Protein AF-A0A6A6Z3G2-F1 (afdb_monomer_lite)

Organism: NCBI:txid574789

Sequence (75 aa):
MASGSSQDSEVATILQESSGQNPPKPPFEVVKQYDPRGEWTLHRLVPSTSFVCRQCNRQKKAKLVATRHSRWDDL

Foldseek 3Di:
DDDDDDDDDPPPPDPDDDDDDPQPPQPFAFPDWDDDDVQKIKTFGPAFDWDQAQVVRDIDTGRIDIDGNSDNVRD

pLDDT: mean 75.98, std 19.04, range [36.88, 94.5]

Radius of gyration: 19.48 Å; chains: 1; bounding box: 56×41×35 Å

Structure (mmCIF, N/CA/C/O backbone):
data_AF-A0A6A6Z3G2-F1
#
_entry.id   AF-A0A6A6Z3G2-F1
#
loop_
_atom_site.group_PDB
_atom_site.id
_atom_site.type_symbol
_atom_site.label_atom_id
_atom_site.label_alt_id
_atom_site.label_comp_id
_atom_site.label_asym_id
_atom_site.label_entity_id
_atom_site.label_seq_id
_atom_site.pdbx_PDB_ins_code
_atom_site.Cartn_x
_atom_site.Cartn_y
_atom_site.Cartn_z
_atom_site.occupancy
_atom_site.B_iso_or_equiv
_atom_site.auth_seq_id
_atom_site.auth_comp_id
_atom_site.auth_asym_id
_atom_site.auth_atom_id
_atom_site.pdbx_PDB_model_num
ATOM 1 N N . MET A 1 1 ? 51.210 24.859 -23.566 1.00 44.25 1 MET A N 1
ATOM 2 C CA . MET A 1 1 ? 49.806 24.996 -24.005 1.00 44.25 1 MET A CA 1
ATOM 3 C C . MET A 1 1 ? 49.007 23.905 -23.304 1.00 44.25 1 MET A C 1
ATOM 5 O O . MET A 1 1 ? 49.265 22.738 -23.565 1.00 44.25 1 MET A O 1
ATOM 9 N N . ALA A 1 2 ? 48.155 24.259 -22.342 1.00 43.62 2 ALA A N 1
ATOM 10 C CA . ALA A 1 2 ? 47.312 23.311 -21.615 1.00 43.62 2 ALA A CA 1
ATOM 11 C C . ALA A 1 2 ? 46.106 22.926 -22.487 1.00 43.62 2 ALA A C 1
ATOM 13 O O . ALA A 1 2 ? 45.460 23.807 -23.044 1.00 43.62 2 ALA A O 1
ATOM 14 N N . SER A 1 3 ? 45.816 21.633 -22.620 1.00 51.53 3 SER A N 1
ATOM 15 C CA . SER A 1 3 ? 44.573 21.140 -23.225 1.00 51.53 3 SER A CA 1
ATOM 16 C C . SER A 1 3 ? 43.792 20.415 -22.142 1.00 51.53 3 SER A C 1
ATOM 18 O O . SER A 1 3 ? 44.085 19.273 -21.803 1.00 51.53 3 SER A O 1
ATOM 20 N N . GLY A 1 4 ? 42.863 21.148 -21.535 1.00 46.62 4 GLY A N 1
ATOM 21 C CA . GLY A 1 4 ? 41.822 20.581 -20.698 1.00 46.62 4 GLY A CA 1
ATOM 22 C C . GLY A 1 4 ? 40.649 20.122 -21.555 1.00 46.62 4 GLY A C 1
ATOM 23 O O . GLY A 1 4 ? 40.395 20.697 -22.612 1.00 46.62 4 GLY A O 1
ATOM 24 N N . SER A 1 5 ? 39.945 19.103 -21.070 1.00 51.06 5 SER A N 1
ATOM 25 C CA . SER A 1 5 ? 38.477 18.993 -21.016 1.00 51.06 5 SER A CA 1
ATOM 26 C C . SER A 1 5 ? 38.108 17.515 -20.992 1.00 51.06 5 SER A C 1
ATOM 28 O O . SER A 1 5 ? 37.814 16.914 -22.022 1.00 51.06 5 SER A O 1
ATOM 30 N N . SER A 1 6 ? 38.137 16.923 -19.798 1.00 60.09 6 SER A N 1
ATOM 31 C CA . SER A 1 6 ? 37.402 15.687 -19.546 1.00 60.09 6 SER A CA 1
ATOM 32 C C . SER A 1 6 ? 35.934 16.070 -19.415 1.00 60.09 6 SER A C 1
ATOM 34 O O . SER A 1 6 ? 35.555 16.765 -18.474 1.00 60.09 6 SER A O 1
ATOM 36 N N . GLN A 1 7 ? 35.142 15.684 -20.410 1.00 57.16 7 GLN A N 1
ATOM 37 C CA . GLN A 1 7 ? 33.699 15.864 -20.422 1.00 57.16 7 GLN A CA 1
ATOM 38 C C . GLN A 1 7 ? 33.069 14.887 -19.424 1.00 57.16 7 GLN A C 1
ATOM 40 O O . GLN A 1 7 ? 33.105 13.669 -19.585 1.00 57.16 7 GLN A O 1
ATOM 45 N N . ASP A 1 8 ? 32.611 15.490 -18.338 1.00 47.88 8 ASP A N 1
ATOM 46 C CA . ASP A 1 8 ? 31.485 15.149 -17.479 1.00 47.88 8 ASP A CA 1
ATOM 47 C C . ASP A 1 8 ? 30.572 14.003 -17.970 1.00 47.88 8 ASP A C 1
ATOM 49 O O . ASP A 1 8 ? 29.960 14.058 -19.036 1.00 47.88 8 ASP A O 1
ATOM 53 N N . SER A 1 9 ? 30.512 12.936 -17.171 1.00 57.25 9 SER A N 1
ATOM 54 C CA . SER A 1 9 ? 29.624 11.787 -17.360 1.00 57.25 9 SER A CA 1
ATOM 55 C C . SER A 1 9 ? 28.435 11.907 -16.415 1.00 57.25 9 SER A C 1
ATOM 57 O O . SER A 1 9 ? 28.413 11.296 -15.349 1.00 57.25 9 SER A O 1
ATOM 59 N N . GLU A 1 10 ? 27.425 12.660 -16.825 1.00 57.69 10 GLU A N 1
ATOM 60 C CA . GLU A 1 10 ? 26.115 12.683 -16.179 1.00 57.69 10 GLU A CA 1
ATOM 61 C C . GLU A 1 10 ? 25.084 11.979 -17.061 1.00 57.69 10 GLU A C 1
ATOM 63 O O . GLU A 1 10 ? 24.263 12.578 -17.747 1.00 57.69 10 GLU A O 1
ATOM 68 N N . VAL A 1 11 ? 25.103 10.643 -17.018 1.00 46.75 11 VAL A N 1
ATOM 69 C CA . VAL A 1 11 ? 23.956 9.840 -17.457 1.00 46.75 11 VAL A CA 1
ATOM 70 C C . VAL A 1 11 ? 23.011 9.636 -16.274 1.00 46.75 11 VAL A C 1
ATOM 72 O O . VAL A 1 11 ? 22.880 8.560 -15.702 1.00 46.75 11 VAL A O 1
ATOM 75 N N . ALA A 1 12 ? 22.335 10.714 -15.888 1.00 53.16 12 ALA A N 1
ATOM 76 C CA . ALA A 1 12 ? 21.118 10.643 -15.091 1.00 53.16 12 ALA A CA 1
ATOM 77 C C . ALA A 1 12 ? 19.914 10.751 -16.036 1.00 53.16 12 ALA A C 1
ATOM 79 O O . ALA A 1 12 ? 19.140 11.704 -15.983 1.00 53.16 12 ALA A O 1
ATOM 80 N N . THR A 1 13 ? 19.746 9.781 -16.940 1.00 43.72 13 THR A N 1
ATOM 81 C CA . THR A 1 13 ? 18.488 9.667 -17.688 1.00 43.72 13 THR A CA 1
ATOM 82 C C . THR A 1 13 ? 17.472 8.964 -16.803 1.00 43.72 13 THR A C 1
ATOM 84 O O . THR A 1 13 ? 17.360 7.741 -16.752 1.00 43.72 13 THR A O 1
ATOM 87 N N . ILE A 1 14 ? 16.770 9.818 -16.068 1.00 49.84 14 ILE A N 1
ATOM 88 C CA . ILE A 1 14 ? 15.510 9.599 -15.373 1.00 49.84 14 ILE A CA 1
ATOM 89 C C . ILE A 1 14 ? 14.572 8.814 -16.300 1.00 49.84 14 ILE A C 1
ATOM 91 O O . ILE A 1 14 ? 14.009 9.351 -17.251 1.00 49.84 14 ILE A O 1
ATOM 95 N N . LEU A 1 15 ? 14.403 7.522 -16.025 1.00 63.06 15 LEU A N 1
ATOM 96 C CA . LEU A 1 15 ? 13.304 6.737 -16.572 1.00 63.06 15 LEU A CA 1
ATOM 97 C C . LEU A 1 15 ? 12.068 6.997 -15.717 1.00 63.06 15 LEU A C 1
ATOM 99 O O . LEU A 1 15 ? 11.824 6.243 -14.782 1.00 63.06 15 LEU A O 1
ATOM 103 N N . GLN A 1 16 ? 11.279 8.025 -16.035 1.00 54.69 16 GLN A N 1
ATOM 104 C CA . GLN A 1 16 ? 9.834 7.932 -15.813 1.00 54.69 16 GLN A CA 1
ATOM 105 C C . GLN A 1 16 ? 9.050 9.023 -16.536 1.00 54.69 16 GLN A C 1
ATOM 107 O O . GLN A 1 16 ? 8.642 10.021 -15.955 1.00 54.69 16 GLN A O 1
ATOM 112 N N . GLU A 1 17 ? 8.746 8.764 -17.804 1.00 60.91 17 GLU A N 1
ATOM 113 C CA . GLU A 1 17 ? 7.548 9.319 -18.419 1.00 60.91 17 GLU A CA 1
ATOM 114 C C . GLU A 1 17 ? 6.896 8.238 -19.285 1.00 60.91 17 GLU A C 1
ATOM 116 O O . GLU A 1 17 ? 7.433 7.822 -20.310 1.00 60.91 17 GLU A O 1
ATOM 121 N N . SER A 1 18 ? 5.764 7.698 -18.825 1.00 44.19 18 SER A N 1
ATOM 122 C CA . SER A 1 18 ? 4.860 6.880 -19.639 1.00 44.19 18 SER A CA 1
ATOM 123 C C . SER A 1 18 ? 3.451 6.884 -19.038 1.00 44.19 18 SER A C 1
ATOM 125 O O . SER A 1 18 ? 3.183 6.216 -18.045 1.00 44.19 18 SER A O 1
ATOM 127 N N . SER A 1 19 ? 2.559 7.604 -19.717 1.00 41.28 19 SER A N 1
ATOM 128 C CA . SER A 1 19 ? 1.151 7.250 -19.943 1.00 41.28 19 SER A CA 1
ATOM 129 C C . SER A 1 19 ? 0.174 7.201 -18.759 1.00 41.28 19 SER A C 1
ATOM 131 O O . SER A 1 19 ? -0.014 6.179 -18.112 1.00 41.28 19 SER A O 1
ATOM 133 N N . GLY A 1 20 ? -0.617 8.270 -18.614 1.00 41.16 20 GLY A N 1
ATOM 134 C CA . GLY A 1 20 ? -2.041 8.240 -18.998 1.00 41.16 20 GLY A CA 1
ATOM 135 C C . GLY A 1 20 ? -2.991 7.209 -18.373 1.00 41.16 20 GLY A C 1
ATOM 136 O O . GLY A 1 20 ? -4.070 6.994 -18.918 1.00 41.16 20 GLY A O 1
ATOM 137 N N . GLN A 1 21 ? -2.655 6.586 -17.252 1.00 36.88 21 GLN A N 1
ATOM 138 C CA . GLN A 1 21 ? -3.601 5.817 -16.451 1.00 36.88 21 GLN A CA 1
ATOM 139 C C . GLN A 1 21 ? -3.662 6.490 -15.094 1.00 36.88 21 GLN A C 1
ATOM 141 O O . GLN A 1 21 ? -2.645 6.565 -14.416 1.00 36.88 21 GLN A O 1
ATOM 146 N N . ASN A 1 22 ? -4.827 7.026 -14.720 1.00 39.25 22 ASN A N 1
ATOM 147 C CA . ASN A 1 22 ? -5.087 7.436 -13.344 1.00 39.25 22 ASN A CA 1
ATOM 148 C C . ASN A 1 22 ? -4.741 6.212 -12.480 1.00 39.25 22 ASN A C 1
ATOM 150 O O . ASN A 1 22 ? -5.475 5.220 -12.575 1.00 39.25 22 ASN A O 1
ATOM 154 N N . PRO A 1 23 ? -3.592 6.188 -11.769 1.00 53.00 23 PRO A N 1
ATOM 155 C CA . PRO A 1 23 ? -3.214 4.997 -11.032 1.00 53.00 23 PRO A CA 1
ATOM 156 C C . PRO A 1 23 ? -4.362 4.741 -10.059 1.00 53.00 23 PRO A C 1
ATOM 158 O O . PRO A 1 23 ? -4.897 5.719 -9.522 1.00 53.00 23 PRO A O 1
ATOM 161 N N . PRO A 1 24 ? -4.807 3.484 -9.868 1.00 57.06 24 PRO A N 1
ATOM 162 C CA . PRO A 1 24 ? -5.836 3.195 -8.882 1.00 57.06 24 PRO A CA 1
ATOM 163 C C . PRO A 1 24 ? -5.398 3.880 -7.596 1.00 57.06 24 PRO A C 1
ATOM 165 O O . PRO A 1 24 ? -4.321 3.580 -7.069 1.00 57.06 24 PRO A O 1
ATOM 168 N N . LYS A 1 25 ? -6.165 4.906 -7.197 1.00 62.59 25 LYS A N 1
ATOM 169 C CA . LYS A 1 25 ? -5.810 5.759 -6.070 1.00 62.59 25 LYS A CA 1
ATOM 170 C C . LYS A 1 25 ? -5.486 4.808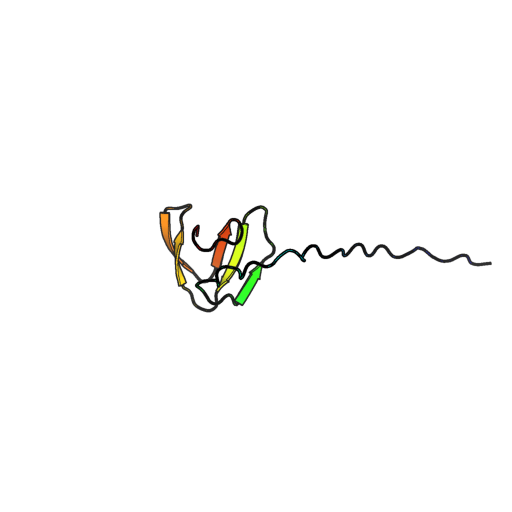 -4.927 1.00 62.59 25 LYS A C 1
ATOM 172 O O . LYS A 1 25 ? -6.337 3.963 -4.631 1.00 62.59 25 LYS A O 1
ATOM 177 N N . PRO A 1 26 ? -4.279 4.883 -4.339 1.00 67.12 26 PRO A N 1
ATOM 178 C CA . PRO A 1 26 ? -3.916 3.956 -3.290 1.00 67.12 26 PRO A CA 1
ATOM 179 C C . PRO A 1 26 ? -5.022 4.026 -2.230 1.00 67.12 26 PRO A C 1
ATOM 181 O O . PRO A 1 26 ? -5.392 5.129 -1.812 1.00 67.12 26 PRO A O 1
ATOM 184 N N . PRO A 1 27 ? -5.598 2.884 -1.815 1.00 75.50 27 PRO A N 1
ATOM 185 C CA . PRO A 1 27 ? -6.691 2.867 -0.841 1.00 75.50 27 PRO A CA 1
ATOM 186 C C . PRO A 1 27 ? -6.241 3.396 0.528 1.00 75.50 27 PRO A C 1
ATOM 188 O O . PRO A 1 27 ? -7.052 3.589 1.431 1.00 75.50 27 PRO A O 1
ATOM 191 N N . PHE A 1 28 ? -4.938 3.637 0.680 1.00 81.81 28 PHE A N 1
ATOM 192 C CA . PHE A 1 28 ? -4.296 4.121 1.879 1.00 81.81 28 PHE A CA 1
ATOM 193 C C . PHE A 1 28 ? -3.502 5.390 1.592 1.00 81.81 28 PHE A C 1
ATOM 195 O O . PHE A 1 28 ? -2.941 5.581 0.514 1.00 81.81 28 PHE A O 1
ATOM 202 N N . GLU A 1 29 ? -3.397 6.234 2.607 1.00 87.50 29 GLU A N 1
ATOM 203 C CA . GLU A 1 29 ? -2.550 7.416 2.568 1.00 87.50 29 GLU A CA 1
ATOM 204 C C . GLU A 1 29 ? -1.078 7.010 2.744 1.00 87.50 29 GLU A C 1
ATOM 206 O O . GLU A 1 29 ? -0.678 6.507 3.800 1.00 87.50 29 GLU A O 1
ATOM 211 N N . VAL A 1 30 ? -0.278 7.182 1.688 1.00 89.25 30 VAL A N 1
ATOM 212 C CA . VAL A 1 30 ? 1.141 6.803 1.640 1.00 89.25 30 VAL A CA 1
ATOM 213 C C . VAL A 1 30 ? 2.009 8.005 2.023 1.00 89.25 30 VAL A C 1
ATOM 215 O O . VAL A 1 30 ? 1.968 9.040 1.372 1.00 89.25 30 VAL A O 1
ATOM 218 N N . VAL A 1 31 ? 2.832 7.851 3.062 1.00 92.81 31 VAL A N 1
ATOM 219 C CA . VAL A 1 31 ? 3.856 8.824 3.490 1.00 92.81 31 VAL A CA 1
ATOM 220 C C . VAL A 1 31 ? 5.062 8.789 2.567 1.00 92.81 31 VAL A C 1
ATOM 222 O O . VAL A 1 31 ? 5.655 9.816 2.255 1.00 92.81 31 VAL A O 1
ATOM 225 N N . LYS A 1 32 ? 5.510 7.576 2.236 1.00 91.88 32 LYS A N 1
ATOM 226 C CA . LYS A 1 32 ? 6.764 7.366 1.520 1.00 91.88 32 LYS A CA 1
ATOM 227 C C . LYS A 1 32 ? 6.686 6.106 0.685 1.00 91.88 32 LYS A C 1
ATOM 229 O O . LYS A 1 32 ? 6.348 5.044 1.201 1.00 91.88 32 LYS A O 1
ATOM 234 N N . GLN A 1 33 ? 7.084 6.231 -0.567 1.00 91.94 33 GLN A N 1
ATOM 235 C CA . GLN A 1 33 ? 7.360 5.110 -1.446 1.00 91.94 33 GLN A CA 1
ATOM 236 C C . GLN A 1 33 ? 8.873 4.868 -1.472 1.00 91.94 33 GLN A C 1
ATOM 238 O O . GLN A 1 33 ? 9.657 5.819 -1.463 1.00 91.94 33 GLN A O 1
ATOM 243 N N . TYR A 1 34 ? 9.281 3.605 -1.430 1.00 93.25 34 TYR A N 1
ATOM 244 C CA . TYR A 1 34 ? 10.676 3.197 -1.596 1.00 93.25 34 TYR A CA 1
ATOM 245 C C . TYR A 1 34 ? 10.928 2.766 -3.041 1.00 93.25 34 TYR A C 1
ATOM 247 O O . TYR A 1 34 ? 9.983 2.422 -3.756 1.00 93.25 34 TYR A O 1
ATOM 255 N N . ASP A 1 35 ? 12.199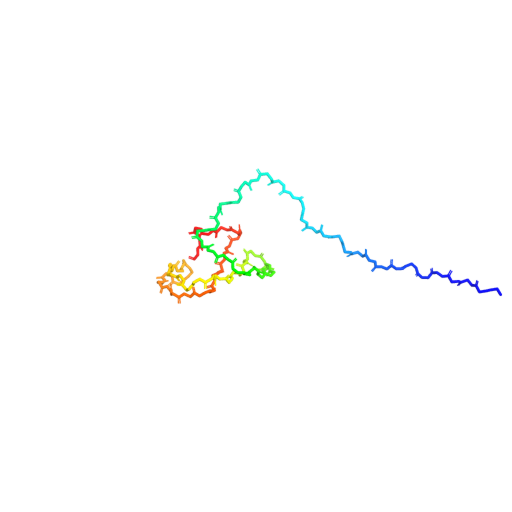 2.737 -3.444 1.00 91.12 35 ASP A N 1
ATOM 256 C CA . ASP A 1 35 ? 12.581 2.255 -4.768 1.00 91.12 35 ASP A CA 1
ATOM 257 C C . ASP A 1 35 ? 12.100 0.811 -4.992 1.00 91.12 35 ASP A C 1
ATOM 259 O O . ASP A 1 35 ? 12.229 -0.037 -4.093 1.00 91.12 35 ASP A O 1
ATOM 263 N N . PRO A 1 36 ? 11.534 0.516 -6.173 1.00 91.88 36 PRO A N 1
ATOM 264 C CA . PRO A 1 36 ? 11.062 -0.817 -6.502 1.00 91.88 36 PRO A CA 1
ATOM 265 C C . PRO A 1 36 ? 12.222 -1.819 -6.537 1.00 91.88 36 PRO A C 1
ATOM 267 O O . PRO A 1 36 ? 13.320 -1.541 -7.017 1.00 91.88 36 PRO A O 1
ATOM 270 N N . ARG A 1 37 ? 11.961 -3.026 -6.038 1.00 92.50 37 ARG A N 1
ATOM 271 C CA . ARG A 1 37 ? 12.873 -4.172 -6.073 1.00 92.50 37 ARG A CA 1
ATOM 272 C C . ARG A 1 37 ? 12.247 -5.269 -6.922 1.00 92.50 37 ARG A C 1
ATOM 274 O O . ARG A 1 37 ? 11.443 -6.068 -6.438 1.00 92.50 37 ARG A O 1
ATOM 281 N N . GLY A 1 38 ? 12.616 -5.287 -8.202 1.00 92.00 38 GLY A N 1
ATOM 282 C CA . GLY A 1 38 ? 11.978 -6.145 -9.197 1.00 92.00 38 GLY A CA 1
ATOM 283 C C . GLY A 1 38 ? 10.512 -5.754 -9.368 1.00 92.00 38 GLY A C 1
ATOM 284 O O . GLY A 1 38 ? 10.207 -4.613 -9.693 1.00 92.00 38 GLY A O 1
ATOM 285 N N . GLU A 1 39 ? 9.603 -6.688 -9.105 1.00 90.62 39 GLU A N 1
ATOM 286 C CA . GLU A 1 39 ? 8.158 -6.453 -9.220 1.00 90.62 39 GLU A CA 1
ATOM 287 C C . GLU A 1 39 ? 7.534 -5.823 -7.967 1.00 90.62 39 GLU A C 1
ATOM 289 O O . GLU A 1 39 ? 6.349 -5.491 -7.978 1.00 90.62 39 GLU A O 1
ATOM 294 N N . TRP A 1 40 ? 8.296 -5.691 -6.877 1.00 90.12 40 TRP A N 1
ATOM 295 C CA . TRP A 1 40 ? 7.784 -5.258 -5.581 1.00 90.12 40 TRP A CA 1
ATOM 296 C C . TRP A 1 40 ? 8.139 -3.810 -5.286 1.00 90.12 40 TRP A C 1
ATOM 298 O O . TRP A 1 40 ? 9.306 -3.429 -5.316 1.00 90.12 40 TRP A O 1
ATOM 308 N N . THR A 1 41 ? 7.143 -3.037 -4.875 1.00 92.69 41 THR A N 1
ATOM 309 C CA . THR A 1 41 ? 7.326 -1.677 -4.365 1.00 92.69 41 THR A CA 1
ATOM 310 C C . THR A 1 41 ? 6.866 -1.634 -2.920 1.00 92.69 41 THR A C 1
ATOM 312 O O . THR A 1 41 ? 5.752 -2.058 -2.608 1.00 92.69 41 THR A O 1
ATOM 315 N N . LEU A 1 42 ? 7.719 -1.134 -2.028 1.00 92.56 42 LEU A N 1
ATOM 316 C CA . LEU A 1 42 ? 7.367 -0.949 -0.625 1.00 92.56 42 LEU A CA 1
ATOM 317 C C . LEU A 1 42 ? 6.816 0.462 -0.408 1.00 92.56 42 LEU A C 1
ATOM 319 O O . LEU A 1 42 ? 7.409 1.449 -0.841 1.00 92.56 42 LEU A O 1
ATOM 323 N N . HIS A 1 43 ? 5.718 0.549 0.333 1.00 92.50 43 HIS A N 1
ATOM 324 C CA . HIS A 1 43 ? 5.049 1.788 0.703 1.00 92.50 43 HIS A CA 1
ATOM 325 C C . HIS A 1 43 ? 4.930 1.885 2.218 1.00 92.50 43 HIS A C 1
ATOM 327 O O . HIS A 1 43 ? 4.567 0.922 2.899 1.00 92.50 43 HIS A O 1
ATOM 333 N N . ARG A 1 44 ? 5.212 3.070 2.757 1.00 93.31 44 ARG A N 1
ATOM 334 C CA . ARG A 1 44 ? 4.965 3.426 4.151 1.00 93.31 44 ARG A CA 1
ATOM 335 C C . ARG A 1 44 ? 3.700 4.261 4.243 1.00 93.31 44 ARG A C 1
ATOM 337 O O . ARG A 1 44 ? 3.638 5.328 3.647 1.00 93.31 44 ARG A O 1
ATOM 344 N N . LEU A 1 45 ? 2.730 3.804 5.019 1.00 92.50 45 LEU A N 1
ATOM 345 C CA . LEU A 1 45 ? 1.433 4.437 5.239 1.00 92.50 45 LEU A CA 1
ATOM 346 C C . LEU A 1 45 ? 1.458 5.421 6.415 1.00 92.50 45 LEU A C 1
ATOM 348 O O . LEU A 1 45 ? 2.298 5.301 7.314 1.00 92.50 45 LEU A O 1
ATOM 352 N N . VAL A 1 46 ? 0.518 6.374 6.416 1.00 91.19 46 VAL A N 1
ATOM 353 C CA . VAL A 1 46 ? 0.313 7.329 7.520 1.00 91.19 46 VAL A CA 1
ATOM 354 C C . VAL A 1 46 ? -0.230 6.583 8.755 1.00 91.19 46 VAL A C 1
ATOM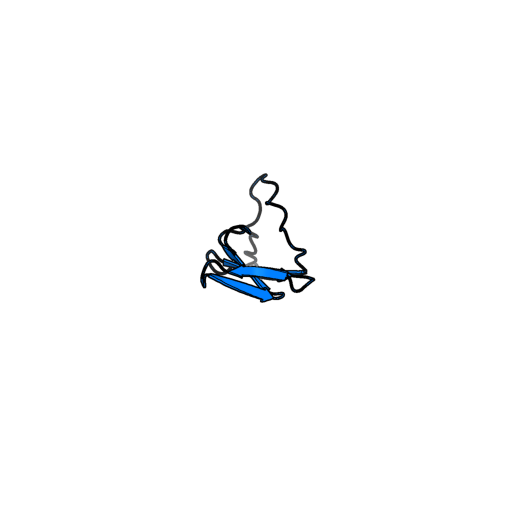 356 O O . VAL A 1 46 ? 0.502 6.457 9.751 1.00 91.19 46 VAL A O 1
ATOM 359 N N . PRO A 1 47 ? -1.457 6.012 8.724 1.00 92.38 47 PRO A N 1
ATOM 360 C CA . PRO A 1 47 ? -1.935 5.140 9.788 1.00 92.38 47 PRO A CA 1
ATOM 361 C C . PRO A 1 47 ? -1.450 3.696 9.605 1.00 92.38 47 PRO A C 1
ATOM 363 O O . PRO A 1 47 ? -1.145 3.244 8.504 1.00 92.38 47 PRO A O 1
ATOM 366 N N . S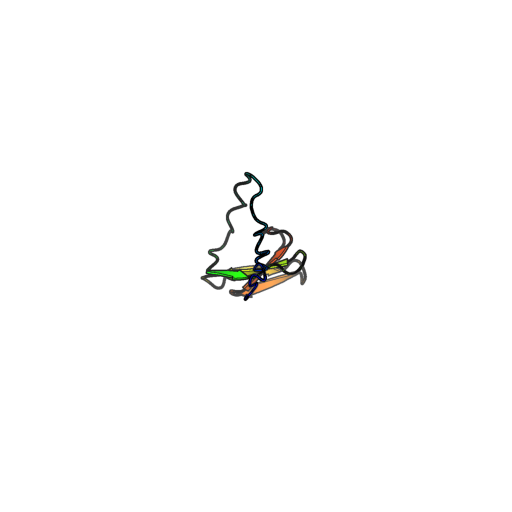ER A 1 48 ? -1.434 2.932 10.701 1.00 90.75 48 SER A N 1
ATOM 367 C CA . SER A 1 48 ? -1.328 1.472 10.605 1.00 90.75 48 SER A CA 1
ATOM 368 C C . SER A 1 48 ? -2.650 0.918 10.082 1.00 90.75 48 SER A C 1
ATOM 370 O O . SER A 1 48 ? -3.654 0.980 10.797 1.00 90.75 48 SER A O 1
ATOM 372 N N . THR A 1 49 ? -2.655 0.354 8.879 1.00 88.12 49 THR A N 1
ATOM 373 C CA . THR A 1 49 ? -3.860 -0.208 8.262 1.00 88.12 49 THR A CA 1
ATOM 374 C C . THR A 1 49 ? -3.881 -1.717 8.411 1.00 88.12 49 THR A C 1
ATOM 376 O O . THR A 1 49 ? -2.838 -2.376 8.465 1.00 88.12 49 THR A O 1
ATOM 379 N N . SER A 1 50 ? -5.089 -2.262 8.531 1.00 90.88 50 SER A N 1
ATOM 380 C CA . SER A 1 50 ? -5.298 -3.702 8.498 1.00 90.88 50 SER A CA 1
ATOM 381 C C . SER A 1 50 ? -5.487 -4.141 7.051 1.00 90.88 50 SER A C 1
ATOM 383 O O . SER A 1 50 ? -6.373 -3.633 6.372 1.00 90.88 50 SER A O 1
ATOM 385 N N . PHE A 1 51 ? -4.688 -5.097 6.595 1.00 88.50 51 PHE A N 1
ATOM 386 C CA . PHE A 1 51 ? -4.796 -5.705 5.272 1.00 88.50 51 PHE A CA 1
ATOM 387 C C . PHE A 1 51 ? -4.567 -7.211 5.378 1.00 88.50 51 PHE A C 1
ATOM 389 O O . PHE A 1 51 ? -3.938 -7.697 6.320 1.00 88.50 51 PHE A O 1
ATOM 396 N N . VAL A 1 52 ? -5.105 -7.971 4.432 1.00 90.31 52 VAL A N 1
ATOM 397 C CA . VAL A 1 52 ? -4.771 -9.390 4.293 1.00 90.31 52 VAL A CA 1
ATOM 398 C C . VAL A 1 52 ? -3.574 -9.460 3.374 1.00 90.31 52 VAL A C 1
ATOM 400 O O . VAL A 1 52 ? -3.638 -8.881 2.305 1.00 90.31 52 VAL A O 1
ATOM 403 N N . CYS A 1 53 ? -2.509 -10.137 3.798 1.00 88.38 53 CYS A N 1
ATOM 404 C CA . CYS A 1 53 ? -1.378 -10.404 2.923 1.00 88.38 53 CYS A CA 1
ATOM 405 C C . CYS A 1 53 ? -1.622 -11.697 2.145 1.00 88.38 53 CYS A C 1
ATOM 407 O O . CYS A 1 53 ? -1.703 -12.755 2.768 1.00 88.38 53 CYS A O 1
ATOM 409 N N . ARG A 1 54 ? -1.706 -11.634 0.818 1.00 86.81 54 ARG A N 1
ATOM 410 C CA . ARG A 1 54 ? -1.962 -12.738 -0.119 1.00 86.81 54 ARG A CA 1
ATOM 411 C C . ARG A 1 54 ? -0.837 -13.760 -0.132 1.00 86.81 54 ARG A C 1
ATOM 413 O O . ARG A 1 54 ? -1.091 -14.942 -0.328 1.00 86.81 54 ARG A O 1
ATOM 420 N N . GLN A 1 55 ? 0.393 -13.334 0.157 1.00 87.19 55 GLN A N 1
ATOM 421 C CA . GLN A 1 55 ? 1.537 -14.245 0.191 1.00 87.19 55 GLN A CA 1
ATOM 422 C C . GLN A 1 55 ? 1.480 -15.209 1.381 1.00 87.19 55 GLN A C 1
ATOM 424 O O . GLN A 1 55 ? 1.837 -16.376 1.255 1.00 87.19 55 GLN A O 1
ATOM 429 N N . CYS A 1 56 ? 1.039 -14.737 2.551 1.00 89.12 56 CYS A N 1
ATOM 430 C CA . CYS A 1 56 ? 0.931 -15.583 3.743 1.00 89.12 56 CYS A CA 1
ATOM 431 C C . CYS A 1 56 ? -0.514 -15.909 4.146 1.00 89.12 56 CYS A C 1
ATOM 433 O O . CYS A 1 56 ? -0.704 -16.604 5.140 1.00 89.12 56 CYS A O 1
ATOM 435 N N . ASN A 1 57 ? -1.509 -15.378 3.429 1.00 90.38 57 ASN A N 1
ATOM 436 C CA . ASN A 1 57 ? -2.948 -15.453 3.703 1.00 90.38 57 ASN A CA 1
ATOM 437 C C . ASN A 1 57 ? -3.323 -15.148 5.160 1.00 90.38 57 ASN A C 1
ATOM 439 O O . ASN A 1 57 ? -4.115 -15.849 5.786 1.00 90.38 57 ASN A O 1
ATOM 443 N N . ARG A 1 58 ? -2.730 -14.092 5.725 1.00 91.00 58 ARG A N 1
ATOM 444 C CA . ARG A 1 58 ? -3.006 -13.658 7.104 1.00 91.00 58 ARG A CA 1
ATOM 445 C C . ARG A 1 58 ? -3.349 -12.186 7.139 1.00 91.00 58 ARG A C 1
ATOM 447 O O . ARG A 1 58 ? -2.730 -11.388 6.435 1.00 91.00 58 ARG A O 1
ATOM 454 N N . GLN A 1 59 ? -4.278 -11.833 8.018 1.00 93.62 59 GLN A N 1
ATOM 455 C CA . GLN A 1 59 ? -4.530 -10.443 8.355 1.00 93.62 59 GLN A CA 1
ATOM 456 C C . GLN A 1 59 ? -3.325 -9.875 9.111 1.00 93.62 59 GLN A C 1
ATOM 458 O O . GLN A 1 59 ? -2.805 -10.482 10.049 1.00 93.62 59 GLN A O 1
ATOM 463 N N . LYS A 1 60 ? -2.864 -8.709 8.678 1.00 92.12 60 LYS A N 1
ATOM 464 C CA . LYS A 1 60 ? -1.773 -7.949 9.277 1.00 92.12 60 LYS A CA 1
ATOM 465 C C . LYS A 1 60 ? -2.264 -6.537 9.530 1.00 92.12 60 LYS A C 1
ATOM 467 O O . LYS A 1 60 ? -3.064 -6.018 8.762 1.00 92.12 60 LYS A O 1
ATOM 472 N N . LYS A 1 61 ? -1.757 -5.908 10.587 1.00 93.44 61 LYS A N 1
ATOM 473 C CA . LYS A 1 61 ? -1.930 -4.477 10.828 1.00 93.44 61 LYS A CA 1
ATOM 474 C C . LYS A 1 61 ? -0.558 -3.826 10.852 1.00 93.44 61 LYS A C 1
ATOM 476 O O . LYS A 1 61 ? 0.216 -4.084 11.771 1.00 93.44 61 LYS A O 1
ATOM 481 N N . ALA A 1 62 ? -0.237 -3.021 9.846 1.00 92.12 62 ALA A N 1
ATOM 482 C CA . ALA A 1 62 ? 1.089 -2.421 9.723 1.00 92.12 62 ALA A CA 1
ATOM 483 C C . ALA A 1 62 ? 1.050 -1.067 9.010 1.00 92.12 62 ALA A C 1
ATOM 485 O O . ALA A 1 62 ? 0.077 -0.717 8.350 1.00 92.12 62 ALA A O 1
ATOM 486 N N . LYS A 1 63 ? 2.140 -0.307 9.151 1.00 94.50 63 LYS A N 1
ATOM 487 C CA . LYS A 1 63 ? 2.398 0.913 8.367 1.00 94.50 63 LYS A CA 1
ATOM 488 C C . LYS A 1 63 ? 3.216 0.637 7.111 1.00 94.50 63 LYS A C 1
ATOM 490 O O . LYS A 1 63 ? 3.539 1.571 6.399 1.00 94.50 63 LYS A O 1
ATOM 495 N N . LEU A 1 64 ? 3.633 -0.605 6.886 1.00 92.56 64 LEU A N 1
ATOM 496 C CA . LEU A 1 64 ? 4.446 -1.000 5.742 1.00 92.56 64 LEU A CA 1
ATOM 497 C C . LEU A 1 64 ? 3.659 -2.004 4.920 1.00 92.56 64 LEU A C 1
ATOM 499 O O . LEU A 1 64 ? 3.202 -3.017 5.453 1.00 92.56 64 LEU A O 1
ATOM 503 N N . VAL A 1 65 ? 3.510 -1.696 3.640 1.00 91.50 65 VAL A N 1
ATOM 504 C CA . VAL A 1 65 ? 2.736 -2.479 2.686 1.00 91.50 65 VAL A CA 1
ATOM 505 C C . VA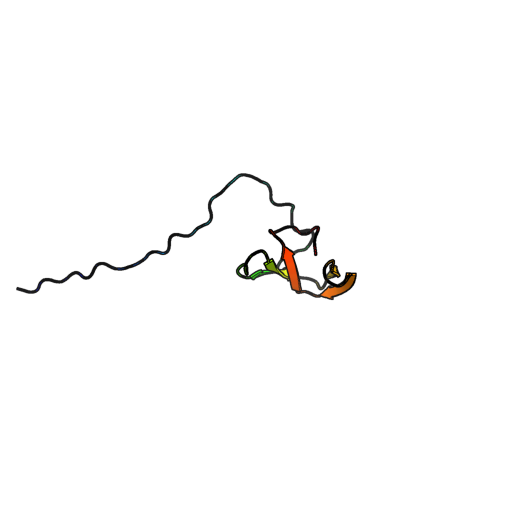L A 1 65 ? 3.552 -2.616 1.413 1.00 91.50 65 VAL A C 1
ATOM 507 O O . VAL A 1 65 ? 4.053 -1.623 0.891 1.00 91.50 65 VAL A O 1
ATOM 510 N N . ALA A 1 66 ? 3.714 -3.844 0.931 1.00 91.75 66 ALA A N 1
ATOM 511 C CA . ALA A 1 66 ? 4.377 -4.113 -0.336 1.00 91.75 66 ALA A CA 1
ATOM 512 C C . ALA A 1 66 ? 3.318 -4.390 -1.404 1.00 91.75 66 ALA A C 1
ATOM 514 O O . ALA A 1 66 ? 2.461 -5.244 -1.210 1.00 91.75 66 ALA A O 1
ATOM 515 N N . THR A 1 67 ? 3.390 -3.676 -2.521 1.00 90.31 67 THR A N 1
ATOM 516 C CA . THR A 1 67 ? 2.542 -3.896 -3.699 1.00 90.31 67 THR A CA 1
ATOM 517 C C . THR A 1 67 ? 3.349 -4.587 -4.784 1.00 90.31 67 THR A C 1
ATOM 519 O O . THR A 1 67 ? 4.514 -4.231 -4.984 1.00 90.31 67 THR A O 1
ATOM 522 N N . ARG A 1 68 ? 2.728 -5.495 -5.538 1.00 90.19 68 ARG A N 1
ATOM 523 C CA . ARG A 1 68 ? 3.328 -6.092 -6.738 1.00 90.19 68 ARG A CA 1
ATOM 524 C C . ARG A 1 68 ? 2.822 -5.368 -7.982 1.00 90.19 68 ARG A C 1
ATOM 526 O O . ARG A 1 68 ? 1.625 -5.118 -8.082 1.00 90.19 68 ARG A O 1
ATOM 533 N N . HIS A 1 69 ? 3.712 -4.981 -8.896 1.00 85.44 69 HIS A N 1
ATOM 534 C CA . HIS A 1 69 ? 3.375 -4.207 -10.108 1.00 85.44 69 HIS A CA 1
ATOM 535 C C . HIS A 1 69 ? 2.538 -2.946 -9.825 1.00 85.44 69 HIS A C 1
ATOM 537 O O . HIS A 1 69 ? 1.661 -2.585 -10.604 1.00 85.44 69 HIS A O 1
ATOM 543 N N . SER A 1 70 ? 2.768 -2.299 -8.677 1.00 79.31 70 SER A N 1
ATOM 544 C CA . SER A 1 70 ? 1.987 -1.140 -8.209 1.00 79.31 70 SER A CA 1
ATOM 545 C C . SER A 1 70 ? 0.482 -1.408 -8.022 1.00 79.31 70 SER A C 1
ATOM 547 O O . SER A 1 70 ? -0.311 -0.468 -7.962 1.00 79.31 70 SER A O 1
ATOM 549 N N . ARG A 1 71 ? 0.078 -2.679 -7.896 1.00 83.38 71 ARG A N 1
ATOM 550 C CA . ARG A 1 71 ? -1.305 -3.089 -7.627 1.00 83.38 71 ARG A CA 1
ATOM 551 C C . ARG A 1 71 ? -1.536 -3.226 -6.127 1.00 83.38 71 ARG A C 1
ATOM 553 O O . ARG A 1 71 ? -0.828 -3.959 -5.437 1.00 83.38 71 ARG A O 1
ATOM 560 N N . TRP A 1 72 ? -2.554 -2.529 -5.633 1.00 82.69 72 TRP A N 1
ATOM 561 C CA . TRP A 1 72 ? -2.976 -2.552 -4.228 1.00 82.69 72 TRP A CA 1
ATOM 562 C C . TRP A 1 72 ? -4.016 -3.640 -3.926 1.00 82.69 72 TRP A C 1
ATOM 564 O O . TRP A 1 72 ? -4.375 -3.833 -2.770 1.00 82.69 72 TRP A O 1
ATOM 574 N N . ASP A 1 73 ? -4.492 -4.356 -4.944 1.00 79.88 73 ASP A N 1
ATOM 575 C CA . ASP A 1 73 ? -5.452 -5.459 -4.799 1.00 79.88 73 ASP A CA 1
ATOM 576 C C . ASP A 1 73 ? -4.778 -6.788 -4.392 1.00 79.88 73 ASP A C 1
ATOM 578 O O . ASP A 1 73 ? -5.429 -7.692 -3.859 1.00 79.88 73 ASP A O 1
ATOM 582 N N . ASP A 1 74 ? -3.461 -6.886 -4.613 1.00 75.00 74 ASP A N 1
ATOM 583 C CA . ASP A 1 74 ? -2.643 -8.100 -4.465 1.00 75.00 74 ASP A CA 1
ATOM 584 C C . ASP A 1 74 ? -1.718 -8.070 -3.221 1.00 75.00 74 ASP A C 1
ATOM 586 O O . ASP A 1 74 ? -0.657 -8.698 -3.216 1.00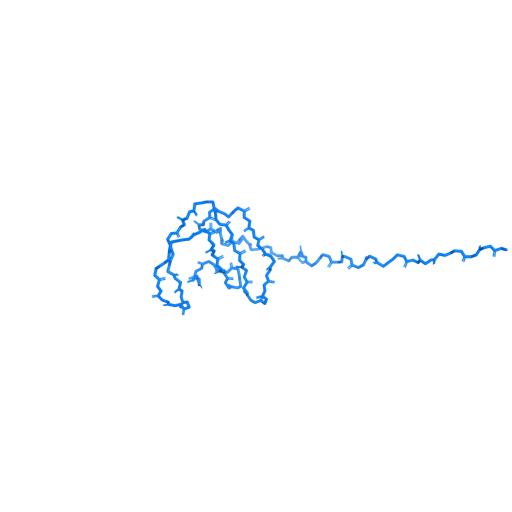 75.00 74 ASP A O 1
ATOM 590 N N . LEU A 1 75 ? -2.092 -7.321 -2.175 1.00 78.19 75 LEU A N 1
ATOM 591 C CA . LEU A 1 75 ? -1.316 -7.161 -0.924 1.00 78.19 75 LEU A CA 1
ATOM 592 C C . LEU A 1 75 ? -1.168 -8.449 -0.136 1.00 78.19 75 LEU A C 1
ATOM 594 O O . LEU A 1 75 ? -2.172 -9.172 -0.069 1.00 78.19 75 LEU A O 1
#

Secondary structure (DSSP, 8-state):
--------------------------SS-EEEEPPPBTTEEEEEEEEEEEEEETTTTEEEEEEEEEEETTBSS--